Protein AF-A0AAW0YJM4-F1 (afdb_monomer)

Secondary structure (DSSP, 8-state):
-PPP-----------S--------TTS-EEEE-TTGGG-SSS-EEEEEEEETT-SS-SEEEE-SSSS-EEEEE-TTTTTTEEEETTTTEEEESS--GGG-S-EEEEEEETT---

Organism: Cherax quadricarinatus (NCBI:txid27406)

Solvent-accessible surface area (backbone atoms only — not comparable to full-atom values): 7353 Å² total; per-residue (Å²): 137,86,78,80,82,83,78,85,78,80,79,81,77,71,94,62,92,82,84,89,83,88,75,54,75,70,35,71,38,75,48,77,40,71,72,63,78,77,44,91,82,52,57,71,29,35,41,37,32,27,52,71,82,47,93,59,61,51,32,34,39,43,44,78,54,100,60,93,39,78,73,44,58,39,81,93,45,56,92,27,56,50,77,39,76,95,77,31,26,44,35,33,43,59,28,50,80,82,68,66,77,51,76,46,72,49,75,44,42,73,73,58,90,129

pLDDT: mean 81.71, std 16.14, range [43.47, 97.62]

InterPro domains:
  IPR007110 Immunoglobulin-like domain [PS50835] (4-114)
  IPR013783 Immunoglobulin-like fold [G3DSA:2.60.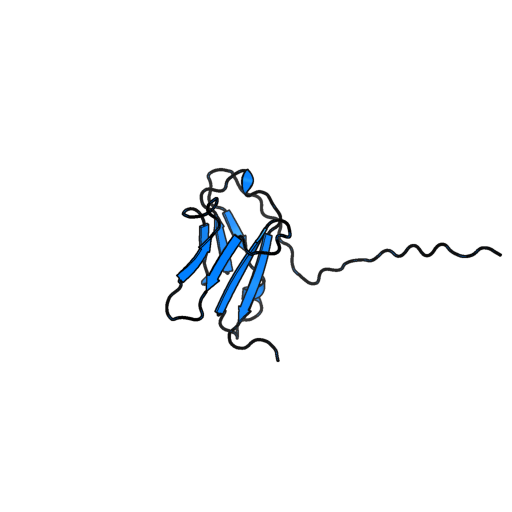40.10] (9-114)
  IPR036179 Immunoglobulin-like domain superfamily [SSF48726] (18-112)

Foldseek 3Di:
DDDDPDPPPPPPPDPDDDDDDDDDAQAKDKDADCPLVVCPDFAWAKKFKDWAPDPHGQWIWGRVDPDTDTPHHHPVQPPQWDADVVRRIIMGHRDHPVPPTDMDMDTDTPDPDD

Nearest PDB structures (foldseek):
  2h32-assembly1_A  TM=6.552E-01  e=1.463E-03  Homo sapiens
  4i3r-assembly1_H  TM=6.436E-01  e=4.915E-02  Homo sapiens
  5kg9-assembly2_A  TM=7.145E-01  e=1.496E-01  unclassified
  3qxv-assembly5_E  TM=5.429E-01  e=6.212E-02  Lama glama
  2q3a-assembly1_B  TM=6.083E-01  e=8.176E-01  unclassified

Radius of gyration: 18.0 Å; Cα contacts (8 Å, |Δi|>4): 164; chains: 1; bounding box: 52×48×42 Å

Mean predicted aligned error: 9.45 Å

Sequence (114 aa):
VSWPRLVITAMVTSKWPVSVIAGVAGAPSQLPCVVIQNQHVDTPILVLWYKDGARRPFYTLDLRESGDKEVYADPEIKGRVRSELTGSYLILDPLLGSDAGRYKCRVDFQDGPT

Structure (mmCIF, N/CA/C/O backbone):
data_AF-A0AAW0YJM4-F1
#
_entry.id   AF-A0AAW0YJM4-F1
#
loop_
_atom_site.group_PDB
_atom_site.id
_atom_site.type_symbol
_atom_site.label_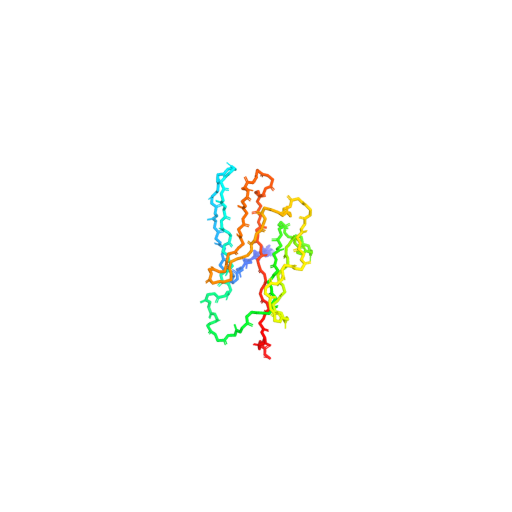atom_id
_atom_site.label_alt_id
_atom_site.label_comp_id
_atom_site.label_asym_id
_atom_site.label_entity_id
_atom_site.label_seq_id
_atom_site.pdbx_PDB_ins_code
_atom_site.Cartn_x
_atom_site.Cartn_y
_atom_site.Cartn_z
_atom_site.occupancy
_atom_site.B_iso_or_equiv
_atom_site.auth_seq_id
_atom_site.auth_comp_id
_atom_site.auth_asym_id
_atom_site.auth_atom_id
_atom_site.pdbx_PDB_model_num
ATOM 1 N N . VAL A 1 1 ? -36.334 -38.315 -22.981 1.00 44.28 1 VAL A N 1
ATOM 2 C CA . VAL A 1 1 ? -34.971 -37.921 -23.409 1.00 44.28 1 VAL A CA 1
ATOM 3 C C . VAL A 1 1 ? -34.472 -36.867 -22.428 1.00 44.28 1 VAL A C 1
ATOM 5 O O . VAL A 1 1 ? -34.913 -35.728 -22.498 1.00 44.28 1 VAL A O 1
ATOM 8 N N . SER A 1 2 ? -33.705 -37.266 -21.411 1.00 47.72 2 SER A N 1
ATOM 9 C CA . SER A 1 2 ? -33.241 -36.370 -20.342 1.00 47.72 2 SER A CA 1
ATOM 10 C C . SER A 1 2 ? -31.992 -35.616 -20.791 1.00 47.72 2 SER A C 1
ATOM 12 O O . SER A 1 2 ? -30.968 -36.237 -21.068 1.00 47.72 2 SER A O 1
ATOM 14 N N . TRP A 1 3 ? -32.063 -34.292 -20.852 1.00 48.16 3 TRP A N 1
ATOM 15 C CA . TRP A 1 3 ? -30.887 -33.448 -21.058 1.00 48.16 3 TRP A CA 1
ATOM 16 C C . TRP A 1 3 ? -30.146 -33.283 -19.724 1.00 48.16 3 TRP A C 1
ATOM 18 O O . TRP A 1 3 ? -30.805 -33.026 -18.711 1.00 48.16 3 TRP A O 1
ATOM 28 N N . PRO A 1 4 ? -28.810 -33.419 -19.664 1.00 55.03 4 PRO A N 1
ATOM 29 C CA . PRO A 1 4 ? -28.093 -33.183 -18.423 1.00 55.03 4 PRO A CA 1
ATOM 30 C C . PRO A 1 4 ? -28.045 -31.678 -18.135 1.00 55.03 4 PRO A C 1
ATOM 32 O O . PRO A 1 4 ? -27.723 -30.867 -19.004 1.00 55.03 4 PRO A O 1
ATOM 35 N N . ARG A 1 5 ? -28.354 -31.300 -16.890 1.00 59.56 5 ARG A N 1
ATOM 36 C CA . ARG A 1 5 ? -28.049 -29.965 -16.367 1.00 59.56 5 ARG A CA 1
ATOM 37 C C . ARG A 1 5 ? -26.528 -29.809 -16.352 1.00 59.56 5 ARG A C 1
ATOM 39 O O . ARG A 1 5 ? -25.860 -30.470 -15.561 1.00 59.56 5 ARG A O 1
ATOM 46 N N . LEU A 1 6 ? -25.986 -28.937 -17.201 1.00 55.06 6 LEU A N 1
ATOM 47 C CA . LEU A 1 6 ? -24.610 -28.474 -17.046 1.00 55.06 6 LEU A CA 1
ATOM 48 C C . LEU A 1 6 ? -24.533 -27.639 -15.762 1.00 55.06 6 LEU A C 1
ATOM 50 O O . LEU A 1 6 ? -25.048 -26.524 -15.706 1.00 55.06 6 LEU A O 1
ATOM 54 N N . VAL A 1 7 ? -23.892 -28.175 -14.727 1.00 60.94 7 VAL A N 1
ATOM 55 C CA . VAL A 1 7 ? -23.426 -27.375 -13.592 1.00 60.94 7 VAL A CA 1
ATOM 56 C C . VAL A 1 7 ? -22.033 -26.882 -13.964 1.00 60.94 7 VAL A C 1
ATOM 58 O O . VAL A 1 7 ? -21.064 -27.635 -13.908 1.00 60.94 7 VAL A O 1
ATOM 61 N N . ILE A 1 8 ? -21.934 -25.633 -14.419 1.00 60.91 8 ILE A N 1
ATOM 62 C CA . ILE A 1 8 ? -20.640 -24.992 -14.670 1.00 60.91 8 ILE A CA 1
ATOM 63 C C . ILE A 1 8 ? -20.069 -24.574 -13.312 1.00 60.91 8 ILE A C 1
ATOM 65 O O . ILE A 1 8 ? -20.345 -23.483 -12.819 1.00 60.91 8 ILE A O 1
ATOM 69 N N . THR A 1 9 ? -19.277 -25.442 -12.684 1.00 58.53 9 THR A N 1
ATOM 70 C CA . THR A 1 9 ? -18.455 -25.057 -11.531 1.00 58.53 9 THR A CA 1
ATOM 71 C C . THR A 1 9 ? -17.172 -24.428 -12.061 1.00 58.53 9 THR A C 1
ATOM 73 O O . THR A 1 9 ? -16.211 -25.126 -12.379 1.00 58.53 9 THR A O 1
ATOM 76 N N . ALA A 1 10 ? -17.146 -23.102 -12.198 1.00 59.69 10 ALA A N 1
ATOM 77 C CA . ALA A 1 10 ? -15.909 -22.388 -12.496 1.00 59.69 10 ALA A CA 1
ATOM 78 C C . ALA A 1 10 ? -14.993 -22.441 -11.261 1.00 59.69 10 ALA A C 1
ATOM 80 O O . ALA A 1 10 ? -15.149 -21.661 -10.323 1.00 59.69 10 ALA A O 1
ATOM 81 N N . MET A 1 11 ? -14.043 -23.378 -11.237 1.00 54.59 11 MET A N 1
ATOM 82 C CA . MET A 1 11 ? -12.961 -23.360 -10.254 1.00 54.59 11 MET A CA 1
ATOM 83 C C . MET A 1 11 ? -11.991 -22.239 -10.633 1.00 54.59 11 MET A C 1
ATOM 85 O O . MET A 1 11 ? -11.147 -22.398 -11.512 1.00 54.59 11 MET A O 1
ATOM 89 N N . VAL A 1 12 ? -12.125 -21.078 -9.990 1.00 56.84 12 VAL A N 1
ATOM 90 C CA . VAL A 1 12 ? -11.140 -19.997 -10.102 1.00 56.84 12 VAL A CA 1
ATOM 91 C C . VAL A 1 12 ? -9.904 -20.417 -9.311 1.00 56.84 12 VAL A C 1
ATOM 93 O O . VAL A 1 12 ? -9.770 -20.115 -8.129 1.00 56.84 12 VAL A O 1
ATOM 96 N N . THR A 1 13 ? -8.988 -21.146 -9.944 1.00 51.94 13 THR A N 1
ATOM 97 C CA . THR A 1 13 ? -7.668 -21.408 -9.365 1.00 51.94 13 THR A CA 1
ATOM 98 C C . THR A 1 13 ? -6.831 -20.140 -9.526 1.00 51.94 13 THR A C 1
ATOM 100 O O . THR A 1 13 ? -6.171 -19.943 -10.550 1.00 51.94 13 THR A O 1
ATOM 103 N N . SER A 1 14 ? -6.887 -19.215 -8.566 1.00 58.09 14 SER A N 1
ATOM 104 C CA . SER A 1 14 ? -5.978 -18.070 -8.594 1.00 58.09 14 SER A CA 1
ATOM 105 C C . SER A 1 14 ? -4.549 -18.576 -8.388 1.00 58.09 14 SER A C 1
ATOM 107 O O . SER A 1 14 ? -4.228 -19.075 -7.316 1.00 58.09 14 SER A O 1
ATOM 109 N N . LYS A 1 15 ? -3.688 -18.430 -9.403 1.00 60.03 15 LYS A N 1
ATOM 110 C CA . LYS A 1 15 ? -2.260 -18.814 -9.384 1.00 60.03 15 LYS A CA 1
ATOM 111 C C . LYS A 1 15 ? -1.390 -18.026 -8.381 1.00 60.03 15 LYS A C 1
ATOM 113 O O . LYS A 1 15 ? -0.173 -18.160 -8.403 1.00 60.03 15 LYS A O 1
ATOM 118 N N . TRP A 1 16 ? -1.986 -17.182 -7.540 1.00 64.81 16 TRP A N 1
ATOM 119 C CA . TRP A 1 16 ? -1.272 -16.260 -6.659 1.00 64.81 16 TRP A CA 1
ATOM 120 C C . TRP A 1 16 ? -1.307 -16.757 -5.211 1.00 64.81 16 TRP A C 1
ATOM 122 O O . TRP A 1 16 ? -2.386 -17.131 -4.743 1.00 64.81 16 TRP A O 1
ATOM 132 N N . PRO A 1 17 ? -0.170 -16.746 -4.490 1.00 73.06 17 PRO A N 1
ATOM 133 C CA . PRO A 1 17 ? -0.140 -17.119 -3.083 1.00 73.06 17 PRO A CA 1
ATOM 134 C C . PRO A 1 17 ? -0.950 -16.111 -2.260 1.00 73.06 17 PRO A C 1
ATOM 136 O O . PRO A 1 17 ? -0.784 -14.899 -2.398 1.00 73.06 17 PRO A O 1
ATOM 139 N N . VAL A 1 18 ? -1.842 -16.622 -1.413 1.00 81.25 18 VAL A N 1
ATOM 140 C CA . VAL A 1 18 ? -2.631 -15.826 -0.468 1.00 81.25 18 VAL A CA 1
ATOM 141 C C . VAL A 1 18 ? -2.141 -16.144 0.937 1.00 81.25 18 VAL A C 1
ATOM 143 O O . VAL A 1 18 ? -2.187 -17.299 1.354 1.00 81.25 18 VAL A O 1
ATOM 146 N N . SER A 1 19 ? -1.709 -15.118 1.665 1.00 85.94 19 SER A N 1
ATOM 147 C CA . SER A 1 19 ? -1.298 -15.233 3.066 1.00 85.94 19 SER A CA 1
ATOM 148 C C . SER A 1 19 ? -2.394 -14.692 3.979 1.00 85.94 19 SER A C 1
ATOM 150 O O . SER A 1 19 ? -2.957 -13.629 3.717 1.00 85.94 19 SER A O 1
ATOM 152 N N . VAL A 1 20 ? -2.691 -15.416 5.059 1.00 89.81 20 VAL A N 1
ATOM 153 C CA . VAL A 1 20 ? -3.591 -14.955 6.125 1.00 89.81 20 VAL A CA 1
ATOM 154 C C . VAL A 1 20 ? -2.735 -14.405 7.257 1.00 89.81 20 VAL A C 1
ATOM 156 O O . VAL A 1 20 ? -1.837 -15.091 7.739 1.00 89.81 20 VAL A O 1
ATOM 159 N N . ILE A 1 21 ? -3.005 -13.168 7.667 1.00 91.06 21 ILE A N 1
ATOM 160 C CA . ILE A 1 21 ? -2.225 -12.456 8.682 1.00 91.06 21 ILE A CA 1
ATOM 161 C C . ILE A 1 21 ? -3.179 -12.064 9.797 1.00 91.06 21 ILE A C 1
ATOM 163 O O . ILE A 1 21 ? -4.228 -11.473 9.540 1.00 91.06 21 ILE A O 1
ATOM 167 N N . ALA A 1 22 ? -2.812 -12.406 11.026 1.00 94.12 22 ALA A N 1
ATOM 168 C CA . ALA A 1 22 ? -3.478 -11.920 12.221 1.00 94.12 22 ALA A CA 1
ATOM 169 C C . ALA A 1 22 ? -2.648 -10.777 12.811 1.00 94.12 22 ALA A C 1
ATOM 171 O O . ALA A 1 22 ? -1.424 -10.872 12.882 1.00 94.12 22 ALA A O 1
ATOM 172 N N . GLY A 1 23 ? -3.320 -9.712 13.232 1.00 93.81 23 GLY A N 1
ATOM 173 C CA . GLY A 1 23 ? -2.700 -8.554 13.865 1.00 93.81 23 GLY A CA 1
ATOM 174 C C . GLY A 1 23 ? -3.471 -8.135 15.109 1.00 93.81 23 GLY A C 1
ATOM 175 O O . GLY A 1 23 ? -4.631 -8.510 15.292 1.00 93.81 23 GLY A O 1
ATOM 176 N N . VAL A 1 24 ? -2.816 -7.360 15.968 1.00 96.00 24 VAL A N 1
ATOM 177 C CA . VAL A 1 24 ? -3.396 -6.827 17.205 1.00 96.00 24 VAL A CA 1
ATOM 178 C C . VAL A 1 24 ? -3.564 -5.322 17.045 1.00 96.00 24 VAL A C 1
ATOM 180 O O . VAL A 1 24 ? -2.636 -4.640 16.614 1.00 96.00 24 VAL A O 1
ATOM 183 N N . ALA A 1 25 ? -4.742 -4.796 17.379 1.00 95.56 25 ALA A N 1
ATOM 184 C CA . ALA A 1 25 ? -4.993 -3.361 17.305 1.00 95.56 25 ALA A CA 1
ATOM 185 C C . ALA A 1 25 ? -4.005 -2.584 18.197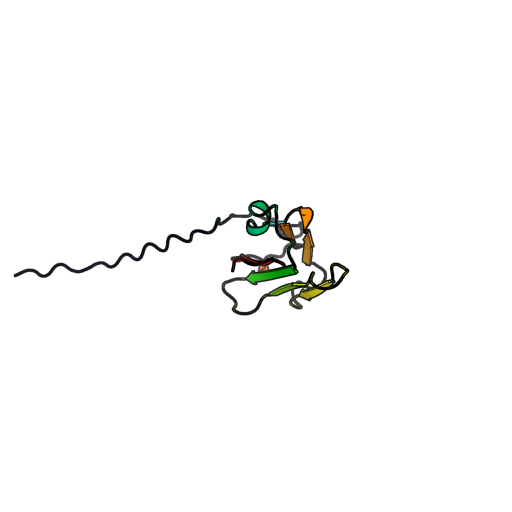 1.00 95.56 25 ALA A C 1
ATOM 187 O O . ALA A 1 25 ? -3.753 -2.974 19.336 1.00 95.56 25 ALA A O 1
ATOM 188 N N . GLY A 1 26 ? -3.453 -1.489 17.674 1.00 95.94 26 GLY A N 1
ATOM 189 C CA . GLY A 1 26 ? -2.442 -0.671 18.348 1.00 95.94 26 GLY A CA 1
ATOM 190 C C . GLY A 1 26 ? -0.999 -1.161 18.193 1.00 95.94 26 GLY A C 1
ATOM 191 O O . GLY A 1 26 ? -0.089 -0.414 18.536 1.00 95.94 26 GLY A O 1
ATOM 192 N N . ALA A 1 27 ? -0.775 -2.371 17.671 1.00 96.88 27 ALA A N 1
ATOM 193 C CA . ALA A 1 27 ? 0.558 -2.890 17.369 1.00 96.88 27 ALA A CA 1
ATOM 194 C C . ALA A 1 27 ? 0.900 -2.740 15.872 1.00 96.88 27 ALA A C 1
ATOM 196 O O . ALA A 1 27 ? -0.012 -2.629 15.046 1.00 96.88 27 ALA A O 1
ATOM 197 N N . PRO A 1 28 ? 2.191 -2.780 15.498 1.00 96.25 28 PRO A N 1
ATOM 198 C CA . PRO A 1 28 ? 2.603 -2.835 14.103 1.00 96.25 28 PRO A CA 1
ATOM 199 C C . PRO A 1 28 ? 2.153 -4.142 13.440 1.00 96.25 28 PRO A C 1
ATOM 201 O O . PRO A 1 28 ? 2.204 -5.213 14.048 1.00 96.25 28 PRO A O 1
ATOM 204 N N . SER A 1 29 ? 1.792 -4.079 12.161 1.00 95.62 29 SER A N 1
ATOM 205 C CA . SER A 1 29 ? 1.536 -5.257 11.328 1.00 95.62 29 SER A CA 1
ATOM 206 C C . SER A 1 29 ? 2.265 -5.153 9.998 1.00 95.62 29 SER A C 1
ATOM 208 O O . SER A 1 29 ? 2.360 -4.072 9.420 1.00 95.62 29 SER A O 1
ATOM 210 N N . GLN A 1 30 ? 2.752 -6.289 9.501 1.00 94.25 30 GLN A N 1
ATOM 211 C CA . GLN A 1 30 ? 3.491 -6.389 8.246 1.00 94.25 30 GLN A CA 1
ATOM 212 C C . GLN A 1 30 ? 2.692 -7.208 7.232 1.00 94.25 30 GLN A C 1
ATOM 214 O O . GLN A 1 30 ? 2.386 -8.377 7.460 1.00 94.25 30 GLN A O 1
ATOM 219 N N . LEU A 1 31 ? 2.361 -6.593 6.101 1.00 93.31 31 LEU A N 1
ATOM 220 C CA . LEU A 1 31 ? 1.685 -7.235 4.981 1.00 93.31 31 LEU A CA 1
ATOM 221 C C . LEU A 1 31 ? 2.741 -7.624 3.930 1.00 93.31 31 LEU A C 1
ATOM 223 O O . LEU A 1 31 ? 3.338 -6.726 3.338 1.00 93.31 31 LEU A O 1
ATOM 227 N N . PRO A 1 32 ? 3.007 -8.922 3.692 1.00 90.94 32 PRO A N 1
ATOM 228 C CA . PRO A 1 32 ? 3.983 -9.382 2.718 1.00 90.94 32 PRO A CA 1
ATOM 229 C C . PRO A 1 32 ? 3.465 -9.199 1.293 1.00 90.94 32 PRO A C 1
ATOM 231 O O . PRO A 1 32 ? 2.323 -9.535 0.975 1.00 90.94 32 PRO A O 1
ATOM 234 N N . CYS A 1 33 ? 4.348 -8.754 0.410 1.00 87.25 33 CYS A N 1
ATOM 235 C CA . CYS A 1 33 ? 4.176 -8.810 -1.030 1.00 87.25 33 CYS A CA 1
ATOM 236 C C . CYS A 1 33 ? 5.084 -9.898 -1.614 1.00 87.25 33 CYS A C 1
ATOM 238 O O . CYS A 1 33 ? 6.271 -9.692 -1.849 1.00 87.25 33 CYS A O 1
ATOM 240 N N . VAL A 1 34 ? 4.509 -11.073 -1.873 1.00 71.12 34 VAL A N 1
ATOM 241 C CA . VAL A 1 34 ? 5.253 -12.293 -2.254 1.00 71.12 34 VAL A CA 1
ATOM 242 C C . VAL A 1 34 ? 5.897 -12.205 -3.652 1.00 71.12 34 VAL A C 1
ATOM 244 O O . VAL A 1 34 ? 6.770 -12.999 -3.987 1.00 71.12 34 VAL A O 1
A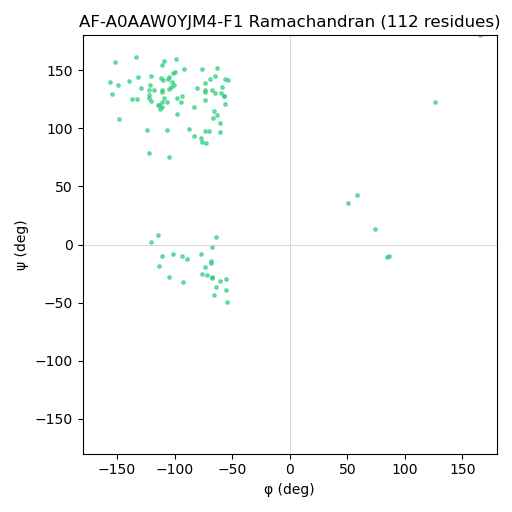TOM 247 N N . VAL A 1 35 ? 5.506 -11.232 -4.481 1.00 66.94 35 VAL A N 1
ATOM 248 C CA . VAL A 1 35 ? 5.989 -11.096 -5.870 1.00 66.94 35 VAL A CA 1
ATOM 249 C C . VAL A 1 35 ? 7.494 -10.805 -5.935 1.00 66.94 35 VAL A C 1
ATOM 251 O O . VAL A 1 35 ? 8.182 -11.355 -6.788 1.00 66.94 35 VAL A O 1
ATOM 254 N N . ILE A 1 36 ? 8.024 -10.016 -5.000 1.00 58.22 36 ILE A N 1
ATOM 255 C CA . ILE A 1 36 ? 9.438 -9.604 -4.997 1.00 58.22 36 ILE A CA 1
ATOM 256 C C . ILE A 1 36 ? 10.368 -10.774 -4.620 1.00 58.22 36 ILE A C 1
ATOM 258 O O . ILE A 1 36 ? 11.510 -10.828 -5.061 1.00 58.22 36 ILE A O 1
ATOM 262 N N . GLN A 1 37 ? 9.880 -11.765 -3.867 1.00 52.22 37 GLN A N 1
ATOM 263 C CA . GLN A 1 37 ? 10.709 -12.879 -3.386 1.00 52.22 37 GLN A CA 1
ATOM 264 C C . GLN A 1 37 ? 11.080 -13.899 -4.475 1.00 52.22 37 GLN A C 1
ATOM 266 O O . GLN A 1 37 ? 12.036 -14.647 -4.298 1.00 52.22 37 GLN A O 1
ATOM 271 N N . ASN A 1 38 ? 10.350 -13.939 -5.596 1.00 51.69 38 ASN A N 1
ATOM 272 C CA . ASN A 1 38 ? 10.564 -14.926 -6.663 1.00 51.69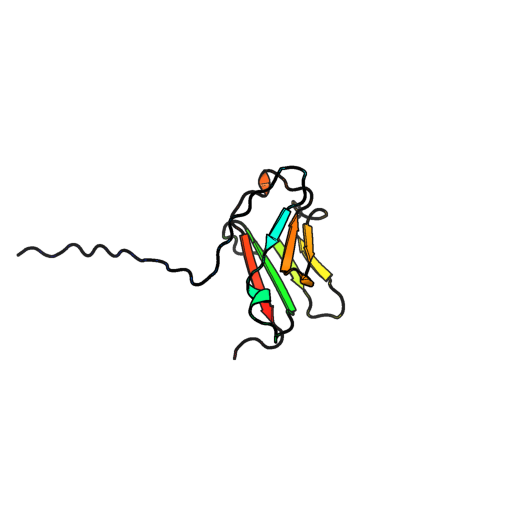 38 ASN A CA 1
ATOM 273 C C . ASN A 1 38 ? 11.347 -14.386 -7.872 1.00 51.69 38 ASN A C 1
ATOM 275 O O . ASN A 1 38 ? 11.712 -15.169 -8.747 1.00 51.69 38 ASN A O 1
ATOM 279 N N . GLN A 1 39 ? 11.609 -13.077 -7.941 1.00 55.03 39 GLN A N 1
ATOM 280 C CA . GLN A 1 39 ? 12.329 -12.437 -9.046 1.00 55.03 39 GLN A CA 1
ATOM 281 C C . GLN A 1 39 ? 13.564 -11.714 -8.505 1.00 55.03 39 GLN A C 1
ATOM 283 O O . GLN A 1 39 ? 13.572 -10.504 -8.336 1.00 55.03 39 GLN A O 1
ATOM 288 N N . HIS A 1 40 ? 14.632 -12.466 -8.232 1.00 53.59 40 HIS A N 1
ATOM 289 C CA . HIS A 1 40 ? 15.910 -11.903 -7.769 1.00 53.59 40 HIS A CA 1
ATOM 290 C C . HIS A 1 40 ? 16.652 -11.054 -8.819 1.00 53.59 40 HIS A C 1
ATOM 292 O O . HIS A 1 40 ? 17.732 -10.550 -8.523 1.00 53.59 40 HIS A O 1
ATOM 298 N N . VAL A 1 41 ? 16.122 -10.934 -10.038 1.00 59.34 41 VAL A N 1
ATOM 299 C CA . VAL A 1 41 ? 16.856 -10.383 -11.185 1.00 59.34 41 VAL A CA 1
ATOM 300 C C . VAL A 1 41 ? 16.415 -8.959 -11.536 1.00 59.34 41 VAL A C 1
ATOM 302 O O . VAL A 1 41 ? 17.249 -8.184 -11.996 1.00 59.34 41 VAL A O 1
ATOM 305 N N . ASP A 1 42 ? 15.167 -8.576 -11.242 1.00 73.69 42 ASP A N 1
ATOM 306 C CA . ASP A 1 42 ? 14.596 -7.328 -11.755 1.00 73.69 42 ASP A CA 1
ATOM 307 C C . ASP A 1 42 ? 14.386 -6.297 -10.636 1.00 73.69 42 ASP A C 1
ATOM 309 O O . ASP A 1 42 ? 13.829 -6.588 -9.574 1.00 73.69 42 ASP A O 1
ATOM 313 N N . THR A 1 43 ? 14.812 -5.058 -10.877 1.00 81.81 43 THR A N 1
ATOM 314 C CA . THR A 1 43 ? 14.656 -3.951 -9.923 1.00 81.81 43 THR A CA 1
ATOM 315 C C . THR A 1 43 ? 13.194 -3.490 -9.881 1.00 81.81 43 THR A C 1
ATOM 317 O O . THR A 1 43 ? 12.654 -3.130 -10.934 1.00 81.81 43 THR A O 1
ATOM 320 N N . PRO A 1 44 ? 12.525 -3.462 -8.710 1.00 84.62 44 PRO A N 1
ATOM 321 C CA . PRO A 1 44 ? 11.176 -2.917 -8.602 1.00 84.62 44 PRO A CA 1
ATOM 322 C C . PRO A 1 44 ? 11.206 -1.403 -8.832 1.00 84.62 44 PRO A C 1
ATOM 324 O O . PRO A 1 44 ? 12.020 -0.696 -8.245 1.00 84.62 44 PRO A O 1
ATOM 327 N N . ILE A 1 45 ? 10.293 -0.905 -9.662 1.00 87.56 45 ILE A N 1
ATOM 328 C CA . ILE A 1 45 ? 10.183 0.525 -9.993 1.00 87.56 45 ILE A CA 1
ATOM 329 C C . ILE A 1 45 ? 8.894 1.154 -9.471 1.00 87.56 45 ILE A C 1
ATOM 331 O O . ILE A 1 45 ? 8.795 2.373 -9.361 1.00 87.56 45 ILE A O 1
ATOM 335 N N . LEU A 1 46 ? 7.889 0.340 -9.150 1.00 89.25 46 LEU A N 1
ATOM 336 C CA . LEU A 1 46 ? 6.610 0.815 -8.639 1.00 89.25 46 LEU A CA 1
ATOM 337 C C . LEU A 1 46 ? 5.955 -0.275 -7.793 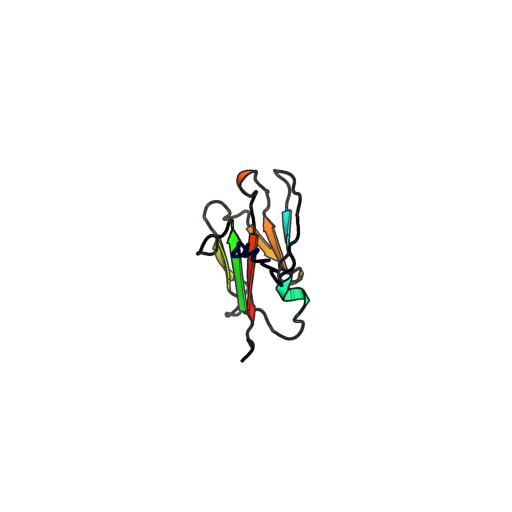1.00 89.25 46 LEU A C 1
ATOM 339 O O . LEU A 1 46 ? 5.790 -1.406 -8.249 1.00 89.25 46 LEU A O 1
ATOM 343 N N . VAL A 1 47 ? 5.535 0.077 -6.580 1.00 90.94 47 VAL A N 1
ATOM 344 C CA . VAL A 1 47 ? 4.793 -0.811 -5.680 1.00 90.94 47 VAL A CA 1
ATOM 345 C C . VAL A 1 47 ? 3.443 -0.183 -5.366 1.00 90.94 47 VAL A C 1
ATOM 347 O O . VAL A 1 47 ? 3.356 0.938 -4.867 1.00 90.94 47 VAL A O 1
ATOM 350 N N . LEU A 1 48 ? 2.377 -0.923 -5.655 1.00 93.56 48 LEU A N 1
ATOM 351 C CA . LEU A 1 48 ? 0.993 -0.488 -5.508 1.00 93.56 48 LEU A CA 1
ATOM 352 C C . LEU A 1 48 ? 0.255 -1.435 -4.575 1.00 93.56 48 LEU A C 1
ATOM 354 O O . LEU A 1 48 ? 0.295 -2.652 -4.765 1.00 93.56 48 LEU A O 1
ATOM 358 N N . TRP A 1 49 ? -0.483 -0.882 -3.621 1.00 95.31 49 TRP A N 1
ATOM 359 C CA . TRP A 1 49 ? -1.312 -1.656 -2.707 1.00 95.31 49 TRP A CA 1
ATOM 360 C C . TRP A 1 49 ? -2.784 -1.308 -2.862 1.00 95.31 49 TRP A C 1
ATOM 362 O O . TRP A 1 49 ? -3.174 -0.144 -2.887 1.00 95.31 49 TRP A O 1
ATOM 372 N N . TYR A 1 50 ? -3.611 -2.345 -2.942 1.00 95.88 50 TYR A N 1
ATOM 373 C CA . TYR A 1 50 ? -5.060 -2.272 -3.083 1.00 95.88 50 TYR A CA 1
ATOM 374 C C . TYR A 1 50 ? -5.724 -2.980 -1.909 1.00 95.88 50 TYR A C 1
ATOM 376 O O . TYR A 1 50 ? -5.229 -4.011 -1.444 1.00 95.88 50 TYR A O 1
ATOM 384 N N . LYS A 1 51 ? -6.869 -2.455 -1.479 1.00 95.69 51 LYS A N 1
ATOM 385 C CA . LYS A 1 51 ? -7.676 -3.014 -0.397 1.00 95.69 51 LYS A CA 1
ATOM 386 C C . LYS A 1 51 ? -9.079 -3.338 -0.904 1.00 95.69 51 LYS A C 1
ATOM 388 O O . LYS A 1 51 ? -9.638 -2.587 -1.698 1.00 95.69 51 LYS A O 1
ATOM 393 N N . ASP A 1 52 ? -9.607 -4.491 -0.507 1.00 95.00 52 ASP A N 1
ATOM 394 C CA . ASP A 1 52 ? -10.991 -4.939 -0.724 1.00 95.00 52 ASP A CA 1
ATOM 395 C C . ASP A 1 52 ? -11.491 -4.846 -2.176 1.00 95.00 52 ASP A C 1
ATOM 397 O O . ASP A 1 52 ? -12.655 -4.571 -2.456 1.00 95.00 52 ASP A O 1
ATOM 401 N N . GLY A 1 53 ? -10.597 -5.102 -3.137 1.00 92.19 53 GLY A N 1
ATOM 402 C CA . GLY A 1 53 ? -10.931 -5.075 -4.564 1.00 92.19 53 GLY A CA 1
ATOM 403 C C . GLY A 1 53 ? -11.112 -3.670 -5.146 1.00 92.19 53 GLY A C 1
ATOM 404 O O . GLY A 1 53 ? -11.611 -3.541 -6.267 1.00 92.19 53 GLY A O 1
ATOM 405 N N . ALA A 1 54 ? -10.694 -2.624 -4.425 1.00 94.75 54 ALA A N 1
ATOM 406 C CA . ALA A 1 54 ? -10.669 -1.262 -4.936 1.00 94.75 54 ALA A CA 1
ATOM 407 C C . ALA A 1 54 ? -9.888 -1.175 -6.259 1.00 94.75 54 ALA A C 1
ATOM 409 O O . ALA A 1 54 ? -8.857 -1.821 -6.452 1.00 94.75 54 ALA A O 1
ATOM 410 N N . ARG A 1 55 ? -10.384 -0.344 -7.185 1.00 93.94 55 ARG A N 1
ATOM 411 C CA . ARG A 1 55 ? -9.734 -0.119 -8.490 1.00 93.94 55 ARG A CA 1
ATOM 412 C C . ARG A 1 55 ? -8.507 0.782 -8.402 1.00 93.94 55 ARG A C 1
ATOM 414 O O . ARG A 1 55 ? -7.654 0.726 -9.282 1.00 93.94 55 ARG A O 1
ATOM 421 N N . ARG A 1 56 ? -8.451 1.646 -7.389 1.00 95.25 56 ARG A N 1
ATOM 422 C CA . ARG A 1 56 ? -7.341 2.571 -7.149 1.00 95.25 56 ARG A CA 1
ATOM 423 C C . ARG A 1 56 ? -6.516 2.066 -5.967 1.00 95.25 56 ARG A C 1
ATOM 425 O O . ARG A 1 56 ? -7.112 1.511 -5.041 1.00 95.25 56 ARG A O 1
ATOM 432 N N . PRO A 1 57 ? -5.184 2.208 -6.017 1.00 96.12 57 PRO A N 1
ATOM 433 C CA . PRO A 1 57 ? -4.343 1.852 -4.891 1.00 96.12 57 PRO A CA 1
ATOM 434 C C . PRO A 1 57 ? -4.574 2.839 -3.743 1.00 96.12 57 PRO A C 1
ATOM 436 O O . PRO A 1 57 ? -4.749 4.030 -3.991 1.00 96.12 57 PRO A O 1
ATOM 439 N N . PHE A 1 58 ? -4.560 2.336 -2.512 1.00 95.94 58 PHE A N 1
ATOM 440 C CA . PHE A 1 58 ? -4.623 3.155 -1.296 1.00 95.94 58 PHE A CA 1
ATOM 441 C C . PHE A 1 58 ? -3.220 3.579 -0.824 1.00 95.94 58 PHE A C 1
ATOM 443 O O . PHE A 1 58 ? -3.073 4.438 0.042 1.00 95.94 58 PHE A O 1
ATOM 450 N N . TYR A 1 59 ? -2.178 2.962 -1.392 1.00 95.44 59 TYR A N 1
ATOM 451 C CA . TYR A 1 59 ? -0.781 3.299 -1.157 1.00 95.44 59 TYR A CA 1
ATOM 452 C C . TYR A 1 59 ? 0.061 3.019 -2.411 1.00 95.44 59 TYR A C 1
ATOM 454 O O . TYR A 1 59 ? -0.097 1.970 -3.049 1.00 95.44 59 TYR A O 1
ATOM 462 N N . THR A 1 60 ? 0.962 3.947 -2.735 1.00 93.81 60 THR A N 1
ATOM 463 C CA . THR A 1 60 ? 1.872 3.898 -3.885 1.00 93.81 60 THR A CA 1
ATOM 464 C C . THR A 1 60 ? 3.270 4.347 -3.479 1.00 93.81 60 THR A C 1
ATOM 466 O O . THR A 1 60 ? 3.466 5.474 -3.016 1.00 93.81 60 THR A O 1
ATOM 469 N N . LEU A 1 61 ? 4.247 3.491 -3.754 1.00 91.69 61 LEU A N 1
ATOM 470 C CA . LEU A 1 61 ? 5.666 3.800 -3.661 1.00 91.69 61 LEU A CA 1
ATOM 471 C C . LEU A 1 61 ? 6.272 3.769 -5.061 1.00 91.69 61 LEU A C 1
ATOM 473 O O . LEU A 1 61 ? 6.214 2.740 -5.734 1.00 91.69 61 LEU A O 1
ATOM 477 N N . ASP A 1 62 ? 6.831 4.895 -5.488 1.00 89.94 62 ASP A N 1
ATOM 478 C CA . ASP A 1 62 ? 7.450 5.054 -6.800 1.00 89.94 62 ASP A CA 1
ATOM 479 C C . ASP A 1 62 ? 8.967 5.100 -6.642 1.00 89.94 62 ASP A C 1
ATOM 481 O O . ASP A 1 62 ? 9.497 5.922 -5.895 1.00 89.94 62 ASP A O 1
ATOM 485 N N . LEU A 1 63 ? 9.647 4.189 -7.328 1.00 86.75 63 LEU A N 1
ATOM 486 C CA . LEU A 1 63 ? 11.090 3.970 -7.234 1.00 86.75 63 LEU A CA 1
ATOM 487 C C . LEU A 1 63 ? 11.800 4.308 -8.551 1.00 86.75 63 LEU A C 1
ATOM 489 O O . LEU A 1 63 ? 12.983 4.019 -8.709 1.00 86.75 63 LEU A O 1
ATOM 493 N N . ARG A 1 64 ? 11.086 4.897 -9.522 1.00 84.69 64 ARG A N 1
ATOM 494 C CA . ARG A 1 64 ? 11.646 5.261 -10.836 1.00 84.69 64 ARG A CA 1
ATOM 495 C C . ARG A 1 64 ? 12.679 6.381 -10.754 1.00 84.69 64 ARG A C 1
ATOM 497 O O . ARG A 1 64 ? 13.567 6.454 -11.598 1.00 84.69 64 ARG A O 1
ATOM 504 N N . GLU A 1 65 ? 12.554 7.268 -9.771 1.00 73.00 65 GLU A N 1
ATOM 505 C CA . GLU A 1 65 ? 13.514 8.341 -9.521 1.00 73.00 65 GLU A CA 1
ATOM 506 C C . GLU A 1 65 ? 14.455 7.958 -8.378 1.00 73.00 65 GLU A C 1
ATOM 508 O O . GLU A 1 65 ? 14.073 7.260 -7.443 1.00 73.00 65 GLU A O 1
ATOM 513 N N . SER A 1 66 ? 15.700 8.431 -8.432 1.00 62.31 66 SER A N 1
ATOM 514 C CA . SER A 1 66 ? 16.688 8.186 -7.382 1.00 62.31 66 SER A CA 1
ATOM 515 C C . SER A 1 66 ? 16.212 8.754 -6.035 1.00 62.31 66 SER A C 1
ATOM 517 O O . SER A 1 66 ? 16.247 9.968 -5.815 1.00 62.31 66 SER A O 1
ATOM 519 N N . GLY A 1 67 ? 15.779 7.853 -5.151 1.00 63.75 67 GLY A N 1
ATOM 520 C CA . GLY A 1 67 ? 15.312 8.111 -3.790 1.00 63.75 67 GLY A CA 1
ATOM 521 C C . GLY A 1 67 ? 13.925 7.517 -3.547 1.00 63.75 67 GLY A C 1
ATOM 522 O O . GLY A 1 67 ? 12.978 7.888 -4.233 1.00 63.75 67 GLY A O 1
ATOM 523 N N . ASP A 1 68 ? 13.803 6.644 -2.544 1.00 64.56 68 ASP A N 1
ATOM 524 C CA . ASP A 1 68 ? 12.533 6.038 -2.130 1.00 64.56 68 ASP A CA 1
ATOM 525 C C . ASP A 1 68 ? 11.554 7.132 -1.687 1.00 64.56 68 ASP A C 1
ATOM 527 O O . ASP A 1 68 ? 11.607 7.630 -0.558 1.00 64.56 68 ASP A O 1
ATOM 531 N N . LYS A 1 69 ? 10.664 7.548 -2.590 1.00 74.19 69 LYS A N 1
ATOM 532 C CA . LYS A 1 69 ? 9.630 8.535 -2.291 1.00 74.19 69 LYS A CA 1
ATOM 533 C C . LYS A 1 69 ? 8.276 7.857 -2.339 1.00 74.19 69 LYS A C 1
ATOM 535 O O . LYS A 1 69 ? 7.813 7.392 -3.379 1.00 74.19 69 LYS A O 1
ATOM 540 N N . GLU A 1 70 ? 7.612 7.834 -1.190 1.00 79.75 70 GLU A N 1
ATOM 541 C CA . GLU A 1 70 ? 6.173 7.611 -1.156 1.00 79.75 70 GLU A CA 1
ATOM 542 C C . GLU A 1 70 ? 5.501 8.676 -2.030 1.00 79.75 70 GLU A C 1
ATOM 544 O O . GLU A 1 70 ? 5.654 9.876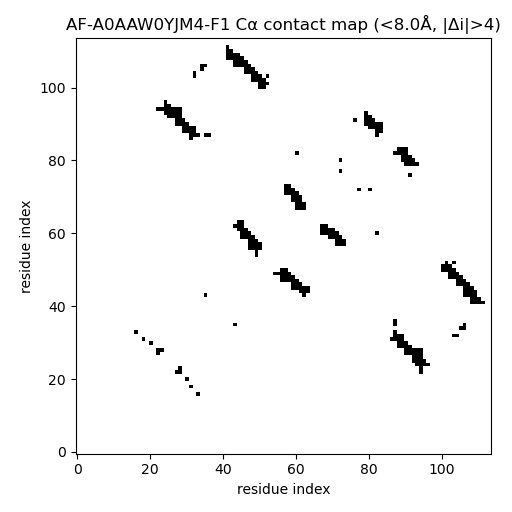 -1.795 1.00 79.75 70 GLU A O 1
ATOM 549 N N . VAL A 1 71 ? 4.767 8.233 -3.050 1.00 85.69 71 VAL A N 1
ATOM 550 C CA . VAL A 1 71 ? 4.058 9.141 -3.962 1.00 85.69 71 VAL A CA 1
ATOM 551 C C . VAL A 1 71 ? 2.632 9.370 -3.495 1.00 85.69 71 VAL A C 1
ATOM 553 O O . VAL A 1 71 ? 2.083 10.455 -3.695 1.00 85.69 71 VAL A O 1
ATOM 556 N N . TYR A 1 72 ? 2.018 8.367 -2.863 1.00 93.00 72 TYR A N 1
ATOM 557 C CA . TYR A 1 72 ? 0.650 8.478 -2.385 1.00 93.00 72 TYR A CA 1
ATOM 558 C C . TYR A 1 72 ? 0.345 7.525 -1.232 1.00 93.00 72 TYR A C 1
ATOM 560 O O . TYR A 1 72 ? 0.675 6.342 -1.290 1.00 93.00 72 TYR A O 1
ATOM 568 N N . ALA A 1 73 ? -0.402 8.034 -0.259 1.00 94.75 73 ALA A N 1
ATOM 569 C CA . ALA A 1 73 ? -1.113 7.255 0.739 1.00 94.75 73 ALA A CA 1
ATOM 570 C C . ALA A 1 73 ? -2.485 7.887 0.985 1.00 94.75 73 ALA A C 1
ATOM 572 O O . ALA A 1 73 ? -2.609 9.119 1.054 1.00 94.75 73 ALA A O 1
ATOM 573 N N . ASP A 1 74 ? -3.501 7.044 1.152 1.00 95.81 74 ASP A N 1
ATOM 574 C CA . ASP A 1 74 ? -4.834 7.479 1.552 1.00 95.81 74 ASP A CA 1
ATOM 575 C C . ASP A 1 74 ? -4.763 8.265 2.876 1.00 95.81 74 ASP A C 1
ATOM 577 O O . ASP A 1 74 ? -4.015 7.888 3.787 1.00 95.81 74 ASP A O 1
ATOM 581 N N . PRO A 1 75 ? -5.569 9.332 3.046 1.00 95.00 75 PRO A N 1
ATOM 582 C CA . PRO A 1 75 ? -5.551 10.145 4.263 1.00 95.00 75 PRO A CA 1
ATOM 583 C C . PRO A 1 75 ? -5.766 9.356 5.562 1.00 95.00 75 PRO A C 1
ATOM 585 O O . PRO A 1 75 ? -5.234 9.748 6.594 1.00 95.00 75 PRO A O 1
ATOM 588 N N . GLU A 1 76 ? -6.511 8.245 5.518 1.00 93.94 76 GLU A N 1
ATOM 589 C CA . GLU A 1 76 ? -6.781 7.385 6.682 1.00 93.94 76 GLU A CA 1
ATOM 590 C C . GLU A 1 76 ? -5.526 6.663 7.201 1.00 93.94 76 GLU A C 1
ATOM 592 O O . GLU A 1 76 ? -5.436 6.335 8.387 1.00 93.94 76 GLU A O 1
ATOM 597 N N . ILE A 1 77 ? -4.557 6.393 6.324 1.00 94.44 77 ILE A N 1
ATOM 598 C CA . ILE A 1 77 ? -3.343 5.634 6.658 1.00 94.44 77 ILE A CA 1
ATOM 599 C C . ILE A 1 77 ? -2.081 6.499 6.651 1.00 94.44 77 ILE A C 1
ATOM 601 O O . ILE A 1 77 ? -1.017 6.059 7.089 1.00 94.44 77 ILE A O 1
ATOM 605 N N . LYS A 1 78 ? -2.183 7.734 6.156 1.00 94.38 78 LYS A N 1
ATOM 606 C CA . LYS A 1 78 ? -1.061 8.661 6.061 1.00 94.38 78 LYS A CA 1
ATOM 607 C C . LYS A 1 78 ? -0.433 8.894 7.439 1.00 94.38 78 LYS A C 1
ATOM 609 O O . LYS A 1 78 ? -1.122 9.223 8.399 1.00 94.38 78 LYS A O 1
ATOM 614 N N . GLY A 1 79 ? 0.886 8.721 7.530 1.00 94.00 79 GLY A N 1
ATOM 615 C CA . GLY A 1 79 ? 1.651 8.861 8.777 1.00 94.00 79 GLY A CA 1
ATOM 616 C C . GLY A 1 79 ? 1.730 7.601 9.648 1.00 94.00 79 GLY A C 1
ATOM 617 O O . GLY A 1 79 ? 2.533 7.575 10.573 1.00 94.00 79 GLY A O 1
ATOM 618 N N . ARG A 1 80 ? 0.957 6.555 9.334 1.00 95.50 80 ARG A N 1
ATOM 619 C CA . ARG A 1 80 ? 1.018 5.231 9.984 1.00 95.50 80 ARG A CA 1
ATOM 620 C C . ARG A 1 80 ? 1.337 4.096 9.010 1.00 95.50 80 ARG A C 1
ATOM 622 O O . ARG A 1 80 ? 1.366 2.935 9.396 1.00 95.50 80 ARG A O 1
ATOM 629 N N . VAL A 1 81 ? 1.556 4.423 7.739 1.00 95.38 81 VAL A N 1
ATOM 630 C CA . VAL A 1 81 ? 1.962 3.482 6.696 1.00 95.38 81 VAL A CA 1
ATOM 631 C C . VAL A 1 81 ? 3.403 3.741 6.281 1.00 95.38 81 VAL A C 1
ATOM 633 O O . VAL A 1 81 ? 3.824 4.890 6.174 1.00 95.38 81 VAL A O 1
ATOM 636 N N . ARG A 1 82 ? 4.154 2.674 6.015 1.00 91.81 82 ARG A N 1
ATOM 637 C CA . ARG A 1 82 ? 5.452 2.743 5.334 1.00 91.81 82 ARG A CA 1
ATOM 638 C C . ARG A 1 82 ? 5.735 1.450 4.585 1.00 91.81 82 ARG A C 1
ATOM 640 O O . ARG A 1 82 ? 5.210 0.397 4.942 1.00 91.81 82 ARG A O 1
ATOM 647 N N . SER A 1 83 ? 6.600 1.518 3.584 1.00 89.00 83 SER A N 1
ATOM 648 C CA . SER A 1 83 ? 7.094 0.332 2.883 1.00 89.00 83 SER A CA 1
ATOM 649 C C . SER A 1 83 ? 8.490 -0.053 3.348 1.00 89.00 83 SER A C 1
ATOM 651 O O . SER A 1 83 ? 9.301 0.809 3.670 1.00 89.00 83 SER A O 1
ATOM 653 N N . GLU A 1 84 ? 8.770 -1.352 3.343 1.00 86.50 84 GLU A N 1
ATOM 654 C CA . GLU A 1 84 ? 10.083 -1.936 3.611 1.00 86.50 84 GLU A CA 1
ATOM 655 C C . GLU A 1 84 ? 10.468 -2.811 2.412 1.00 86.50 84 GLU A C 1
ATOM 657 O O . GLU A 1 84 ? 10.002 -3.947 2.291 1.00 86.50 84 GLU A O 1
ATOM 662 N N . LEU A 1 85 ? 11.285 -2.280 1.497 1.00 77.06 85 LEU A N 1
ATOM 663 C CA . LEU A 1 85 ? 11.596 -2.945 0.224 1.00 77.06 85 LEU A CA 1
ATOM 664 C C . LEU A 1 85 ? 12.385 -4.243 0.407 1.00 77.06 85 LEU A C 1
ATOM 666 O O . LEU A 1 85 ? 12.016 -5.260 -0.176 1.00 77.06 85 LEU A O 1
ATOM 670 N N . THR A 1 86 ? 13.398 -4.241 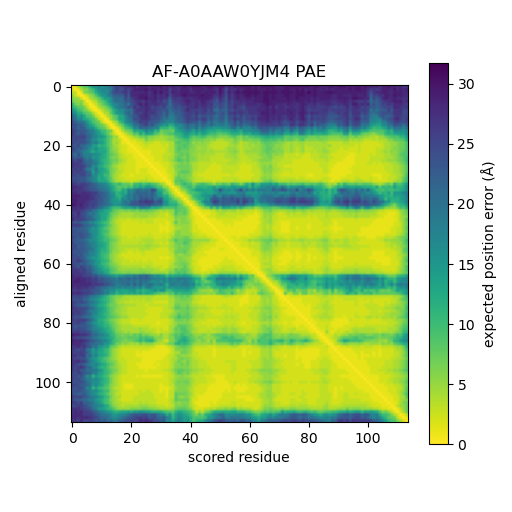1.279 1.00 74.44 86 THR A N 1
ATOM 671 C CA . THR A 1 86 ? 14.239 -5.416 1.573 1.00 74.44 86 THR A CA 1
ATOM 672 C C . THR A 1 86 ? 13.413 -6.622 2.020 1.00 74.44 86 THR A C 1
ATOM 674 O O . THR A 1 86 ? 13.697 -7.752 1.636 1.00 74.44 86 THR A O 1
ATOM 677 N N . GLY A 1 87 ? 12.371 -6.386 2.822 1.00 66.69 87 GLY A N 1
ATOM 678 C CA . GLY A 1 87 ? 11.457 -7.430 3.292 1.00 66.69 87 GLY A CA 1
ATOM 679 C C . GLY A 1 87 ? 10.210 -7.608 2.424 1.00 66.69 87 GLY A C 1
ATOM 680 O O . GLY A 1 87 ? 9.475 -8.573 2.610 1.00 66.69 87 GLY A O 1
ATOM 681 N N . SER A 1 88 ? 9.975 -6.701 1.472 1.00 82.50 88 SER A N 1
ATOM 682 C CA . SER A 1 88 ? 8.765 -6.661 0.645 1.00 82.50 88 SER A CA 1
ATOM 683 C C . SER A 1 88 ? 7.486 -6.534 1.472 1.00 82.50 88 SER A C 1
ATOM 685 O O . SER A 1 88 ? 6.491 -7.204 1.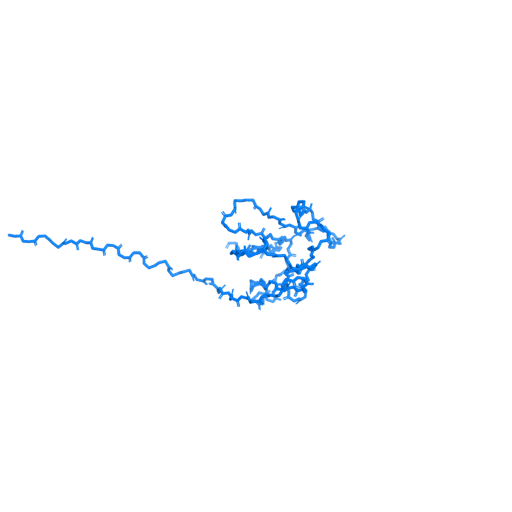197 1.00 82.50 88 SER A O 1
ATOM 687 N N . TYR A 1 89 ? 7.508 -5.674 2.493 1.00 90.25 89 TYR A N 1
ATOM 688 C CA . TYR A 1 89 ? 6.375 -5.469 3.394 1.00 90.25 89 TYR A CA 1
ATOM 689 C C . TYR A 1 89 ? 5.751 -4.084 3.235 1.00 90.25 89 TYR A C 1
ATOM 691 O O . TYR A 1 89 ? 6.460 -3.086 3.098 1.00 90.25 89 TYR A O 1
ATOM 699 N N . LEU A 1 90 ? 4.423 -4.021 3.349 1.00 93.75 90 LEU A N 1
ATOM 700 C CA . LEU A 1 90 ? 3.727 -2.811 3.781 1.00 93.75 90 LEU A CA 1
ATOM 701 C C . LEU A 1 90 ? 3.513 -2.893 5.286 1.00 93.75 90 LEU A C 1
ATOM 703 O O . LEU A 1 90 ? 2.986 -3.885 5.790 1.00 93.75 90 LEU A O 1
ATOM 707 N N . ILE A 1 91 ? 3.919 -1.857 5.999 1.00 95.50 91 ILE A N 1
ATOM 708 C CA . ILE A 1 91 ? 3.834 -1.794 7.451 1.00 95.50 91 ILE A CA 1
ATOM 709 C C . ILE A 1 91 ? 2.755 -0.788 7.817 1.00 95.50 91 ILE A C 1
ATOM 711 O O . ILE A 1 91 ? 2.800 0.353 7.360 1.00 95.50 91 ILE A O 1
ATOM 715 N N . LEU A 1 92 ? 1.798 -1.230 8.633 1.00 97.06 92 LEU A N 1
ATOM 716 C CA . LEU A 1 92 ? 0.781 -0.390 9.261 1.00 97.06 92 LEU A CA 1
ATOM 717 C C . LEU A 1 92 ? 1.067 -0.338 10.759 1.00 97.06 92 LEU A C 1
ATOM 719 O O . LEU A 1 92 ? 1.066 -1.377 11.420 1.00 97.06 92 LEU A O 1
ATOM 723 N N . ASP A 1 93 ? 1.339 0.853 11.276 1.00 96.94 93 ASP A N 1
ATOM 724 C CA . ASP A 1 93 ? 1.706 1.083 12.668 1.00 96.94 93 ASP A CA 1
ATOM 725 C C . ASP A 1 93 ? 1.218 2.467 13.151 1.00 96.94 93 ASP A C 1
ATOM 727 O O . ASP A 1 93 ? 1.755 3.488 12.713 1.00 96.94 93 ASP A O 1
ATOM 731 N N . PRO A 1 94 ? 0.191 2.538 14.021 1.00 97.62 94 PRO A N 1
ATOM 732 C CA . PRO A 1 94 ? -0.521 1.405 14.612 1.00 97.62 94 PRO A CA 1
ATOM 733 C C . PRO A 1 94 ? -1.504 0.743 13.632 1.00 97.62 94 PRO A C 1
ATOM 735 O O . PRO A 1 94 ? -2.096 1.406 12.773 1.00 97.62 94 PRO A O 1
ATOM 738 N N . LEU A 1 95 ? -1.738 -0.561 13.819 1.00 97.25 95 LEU A N 1
ATOM 739 C CA . LEU A 1 95 ? -2.838 -1.280 13.176 1.00 97.25 95 LEU A CA 1
ATOM 740 C C . LEU A 1 95 ? -4.179 -0.896 13.816 1.00 97.25 95 LEU A C 1
ATOM 742 O O . LEU A 1 95 ? -4.337 -0.946 15.038 1.00 97.25 95 LEU A O 1
ATOM 746 N N . LEU A 1 96 ? -5.169 -0.559 12.994 1.00 96.88 96 LEU A N 1
ATOM 747 C CA . LEU A 1 96 ? -6.522 -0.207 13.423 1.00 96.88 96 LEU A CA 1
ATOM 748 C C . LEU A 1 96 ? -7.528 -1.297 13.041 1.00 96.88 96 LEU A C 1
ATOM 750 O O . LEU A 1 96 ? -7.324 -2.059 12.101 1.00 96.88 96 LEU A O 1
ATOM 754 N N . GLY A 1 97 ? -8.670 -1.345 13.734 1.00 95.19 97 GLY A N 1
ATOM 755 C CA . GLY A 1 97 ? -9.752 -2.275 13.384 1.00 95.19 97 GLY A CA 1
ATOM 756 C C . GLY A 1 97 ? -10.300 -2.056 11.968 1.00 95.19 97 GLY A C 1
ATOM 757 O O . GLY A 1 97 ? -10.680 -3.019 11.305 1.00 95.19 97 GLY A O 1
ATOM 758 N N . SER A 1 98 ? -10.276 -0.810 11.474 1.00 94.94 98 SER A N 1
ATOM 759 C CA . SER A 1 98 ? -10.661 -0.488 10.096 1.00 94.94 98 SER A CA 1
ATOM 760 C C . SER A 1 98 ? -9.681 -1.037 9.059 1.00 94.94 98 SER A C 1
ATOM 762 O O . SER A 1 98 ? -10.062 -1.161 7.900 1.00 94.94 98 SER A O 1
ATOM 764 N N . ASP A 1 99 ? -8.463 -1.437 9.442 1.00 96.44 99 ASP A N 1
ATOM 765 C CA . ASP A 1 99 ? -7.479 -2.033 8.533 1.00 96.44 99 ASP A CA 1
ATOM 766 C C . ASP A 1 99 ? -7.782 -3.506 8.213 1.00 96.44 99 ASP A C 1
ATOM 768 O O . ASP A 1 99 ? -7.149 -4.086 7.332 1.00 96.44 99 ASP A O 1
ATOM 772 N N . ALA A 1 100 ? -8.756 -4.139 8.870 1.00 95.75 100 ALA A N 1
ATOM 773 C CA . ALA A 1 100 ? -9.182 -5.481 8.490 1.00 95.75 100 ALA A CA 1
ATOM 774 C C . ALA A 1 100 ? -9.689 -5.489 7.036 1.00 95.75 100 ALA A C 1
ATOM 776 O O . ALA A 1 100 ? -10.503 -4.651 6.648 1.00 95.75 100 ALA A O 1
ATOM 777 N N . GLY A 1 101 ? -9.201 -6.425 6.219 1.00 95.06 101 GLY A N 1
ATOM 778 C CA . GLY A 1 101 ? -9.589 -6.501 4.813 1.00 95.06 101 GLY A CA 1
ATOM 779 C C . GLY A 1 101 ? -8.680 -7.394 3.979 1.00 95.06 101 GLY A C 1
ATOM 780 O O . GLY A 1 101 ? -7.720 -7.995 4.468 1.00 95.06 101 GLY A O 1
ATOM 781 N N . ARG A 1 102 ? -8.999 -7.493 2.691 1.00 94.94 102 ARG A N 1
ATOM 782 C CA . ARG A 1 102 ? -8.207 -8.227 1.702 1.00 94.94 102 ARG A CA 1
ATOM 783 C C . ARG A 1 102 ? -7.249 -7.278 1.007 1.00 94.94 102 ARG A C 1
ATOM 785 O O . ARG A 1 102 ? -7.680 -6.336 0.348 1.00 94.94 102 ARG A O 1
ATOM 792 N N . TYR A 1 103 ? -5.964 -7.591 1.073 1.00 94.25 103 TYR A N 1
ATOM 793 C CA . TYR A 1 103 ? -4.919 -6.792 0.451 1.00 94.25 103 TYR A CA 1
ATOM 794 C C . TYR A 1 103 ? -4.388 -7.460 -0.810 1.00 94.25 103 TYR A C 1
ATOM 796 O O . TYR A 1 103 ? -4.271 -8.684 -0.889 1.00 94.25 103 TYR A O 1
ATOM 804 N N . LYS A 1 104 ? -4.061 -6.642 -1.806 1.00 92.69 104 LYS A N 1
ATOM 805 C CA . LYS A 1 104 ? -3.353 -7.064 -3.012 1.00 92.69 104 LYS A CA 1
ATOM 806 C C . LYS A 1 104 ? -2.225 -6.082 -3.275 1.00 92.69 104 LYS A C 1
ATOM 808 O O . LYS A 1 104 ? -2.488 -4.893 -3.430 1.00 92.69 104 LYS A O 1
ATOM 813 N N . CYS A 1 105 ? -1.004 -6.590 -3.390 1.00 91.88 105 CYS A N 1
ATOM 814 C CA . CYS A 1 105 ? 0.098 -5.822 -3.944 1.00 91.88 105 CYS A CA 1
ATOM 815 C C . CYS A 1 105 ? 0.215 -6.063 -5.456 1.00 91.88 105 CYS A C 1
ATOM 817 O O . CYS A 1 105 ? -0.135 -7.130 -5.972 1.00 91.88 105 CYS A O 1
ATOM 819 N N . ARG A 1 106 ? 0.710 -5.059 -6.167 1.00 90.69 106 ARG A N 1
ATOM 820 C CA . ARG A 1 106 ? 1.226 -5.155 -7.531 1.00 90.69 106 ARG A CA 1
ATOM 821 C C . ARG A 1 106 ? 2.600 -4.503 -7.527 1.00 90.69 106 ARG A C 1
ATOM 823 O O . ARG A 1 106 ? 2.753 -3.421 -6.969 1.00 90.69 106 ARG A O 1
ATOM 830 N N . VAL A 1 107 ? 3.558 -5.168 -8.150 1.00 88.06 107 VAL A N 1
ATOM 831 C CA . VAL A 1 107 ? 4.920 -4.669 -8.309 1.00 88.06 107 VAL A CA 1
ATOM 832 C C . VAL A 1 107 ? 5.205 -4.635 -9.794 1.00 88.06 107 VAL A C 1
ATOM 834 O O . VAL A 1 107 ? 5.006 -5.644 -10.471 1.00 88.06 107 VAL A O 1
ATOM 837 N N . ASP A 1 108 ? 5.621 -3.474 -10.279 1.00 86.88 108 ASP A N 1
ATOM 838 C CA . ASP A 1 108 ? 6.147 -3.328 -11.627 1.00 86.88 108 ASP A CA 1
ATOM 839 C C . ASP A 1 108 ? 7.674 -3.242 -11.529 1.00 86.88 108 ASP A C 1
ATOM 841 O O . ASP A 1 108 ? 8.219 -2.607 -10.619 1.00 86.88 108 ASP A O 1
ATOM 845 N N . PHE A 1 109 ? 8.353 -3.901 -12.461 1.00 85.00 109 PHE A N 1
ATOM 846 C CA . PHE A 1 109 ? 9.807 -4.010 -12.513 1.00 85.00 109 PHE A CA 1
ATOM 847 C C . PHE A 1 109 ? 10.362 -3.232 -13.707 1.00 85.00 109 PHE A C 1
ATOM 849 O O . PHE A 1 109 ? 9.648 -3.017 -14.687 1.00 85.00 109 PHE A O 1
ATOM 856 N N . GLN A 1 110 ? 11.623 -2.806 -13.605 1.00 84.12 110 GLN A N 1
ATOM 857 C CA . GLN A 1 110 ? 12.328 -2.056 -14.649 1.00 84.12 110 GLN A CA 1
ATOM 858 C C . GLN A 1 110 ? 12.295 -2.799 -15.992 1.00 84.12 110 GLN A C 1
ATOM 860 O O . GLN A 1 110 ? 11.885 -2.227 -17.001 1.00 84.12 110 GLN A O 1
ATOM 865 N N . ASP A 1 111 ? 12.653 -4.081 -15.970 1.00 75.69 111 ASP A N 1
ATOM 866 C CA . ASP A 1 111 ? 12.643 -4.972 -17.126 1.00 75.69 111 ASP A CA 1
ATOM 867 C C . ASP A 1 111 ? 11.441 -5.922 -17.005 1.00 75.69 111 ASP A C 1
ATOM 869 O O . ASP A 1 111 ? 11.549 -7.077 -16.605 1.00 75.69 111 ASP A O 1
ATOM 873 N N . GLY A 1 112 ? 10.239 -5.404 -17.267 1.00 62.69 112 GLY A N 1
ATOM 874 C CA . GLY A 1 112 ? 9.029 -6.230 -17.292 1.00 62.69 112 GLY A CA 1
ATOM 875 C C . GLY A 1 112 ? 9.085 -7.292 -18.407 1.00 62.69 112 GLY A C 1
ATOM 876 O O . GLY A 1 112 ? 9.721 -7.057 -19.436 1.00 62.69 112 GLY A O 1
ATOM 877 N N . PRO A 1 113 ? 8.414 -8.451 -18.254 1.00 55.75 113 PRO A N 1
ATOM 878 C CA . PRO A 1 113 ? 8.389 -9.476 -19.296 1.00 55.75 113 PRO A CA 1
ATOM 879 C C . PRO A 1 113 ? 7.840 -8.900 -20.611 1.00 55.75 113 PRO A C 1
ATOM 881 O O . PRO A 1 113 ? 6.775 -8.277 -20.618 1.00 55.75 113 PRO A O 1
ATOM 884 N N . THR A 1 114 ? 8.595 -9.101 -21.696 1.00 43.47 114 THR A N 1
ATOM 885 C CA . THR A 1 114 ? 8.191 -8.776 -23.076 1.00 43.47 114 THR A CA 1
ATOM 886 C C . THR A 1 114 ? 7.288 -9.846 -23.669 1.00 43.47 114 THR A C 1
ATOM 888 O O . THR A 1 114 ? 7.413 -11.029 -23.272 1.00 43.47 114 THR A O 1
#